Protein AF-A0A0F8Z2V1-F1 (afdb_monomer)

Sequence (142 aa):
MSGEGVHNVYDDIGLLSDIADLQSDIDDLTDAVTALQADVDAIEAIVVAEAILEETGGTLTTDGTLQTVYINNAPPGVWAPKWFNMDFANQTVTETIRLIVSHRIAPGGPWVIDDRETIVGVPVNAGISIKLKENRYGVRVT

Mean predicted aligned error: 13.44 Å

Radius of gyration: 32.3 Å; Cα contacts (8 Å, |Δi|>4): 143; chains: 1; bounding box: 82×30×90 Å

Organism: NCBI:txid412755

Secondary structure (DSSP, 8-state):
--------TT-THHHHHHHHHHHHHHHHHHHHHHHHHHHHHHHHHHHHHHTTS------PPP-SS----EE----TTS----EEEEE-TT--TT-EEEEEEEEESSTTPPEEEEEEEEEESS-SSSEEEEEPP--TT-EEE-

Structure (mmCIF, N/CA/C/O backbone):
data_AF-A0A0F8Z2V1-F1
#
_entry.id   AF-A0A0F8Z2V1-F1
#
loop_
_atom_site.group_PDB
_atom_site.id
_atom_site.type_symbol
_atom_site.label_atom_id
_a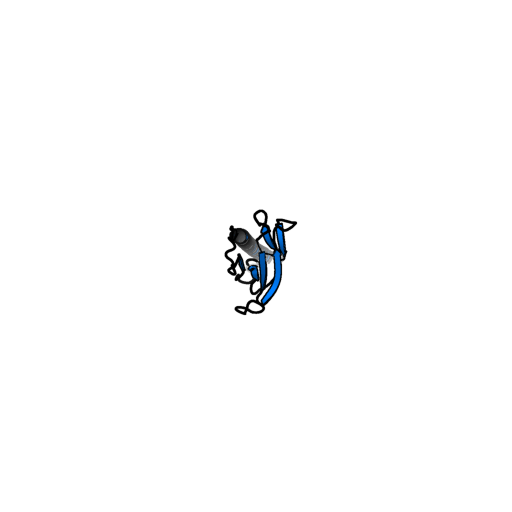tom_site.label_alt_id
_atom_site.label_comp_id
_atom_site.label_asym_id
_atom_site.label_entity_id
_atom_site.label_seq_id
_atom_site.pdbx_PDB_ins_code
_atom_site.Cartn_x
_atom_site.Cartn_y
_atom_site.Cartn_z
_atom_site.occupancy
_atom_site.B_iso_or_equiv
_atom_site.auth_seq_id
_atom_site.auth_comp_id
_atom_site.auth_asym_id
_atom_site.auth_atom_id
_atom_site.pdbx_PDB_model_num
ATOM 1 N N . MET A 1 1 ? 56.359 1.000 -65.327 1.00 47.50 1 MET A N 1
ATOM 2 C CA . MET A 1 1 ? 56.329 1.477 -63.932 1.00 47.50 1 MET A CA 1
ATOM 3 C C . MET A 1 1 ? 54.905 1.924 -63.665 1.00 47.50 1 MET A C 1
ATOM 5 O O . MET A 1 1 ? 54.527 2.992 -64.126 1.00 47.50 1 MET A O 1
ATOM 9 N N . SER A 1 2 ? 54.073 1.052 -63.091 1.00 54.56 2 SER A N 1
ATOM 10 C CA . SER A 1 2 ? 52.730 1.439 -62.654 1.00 54.56 2 SER A CA 1
ATOM 11 C C . SER A 1 2 ? 52.912 2.302 -61.417 1.00 54.56 2 SER A C 1
ATOM 13 O O . SER A 1 2 ? 53.409 1.807 -60.409 1.00 54.56 2 SER A O 1
ATOM 15 N N . GLY A 1 3 ? 52.628 3.597 -61.535 1.00 50.38 3 GLY A N 1
ATOM 16 C CA . GLY A 1 3 ? 52.706 4.502 -60.398 1.00 50.38 3 GLY A CA 1
ATOM 17 C C . GLY A 1 3 ? 51.759 4.010 -59.316 1.00 50.38 3 GLY A C 1
ATOM 18 O O . GLY A 1 3 ? 50.554 3.942 -59.551 1.00 50.38 3 GLY A O 1
ATOM 19 N N . GLU A 1 4 ? 52.306 3.637 -58.161 1.00 63.91 4 GLU A N 1
ATOM 20 C CA . GLU A 1 4 ? 51.532 3.62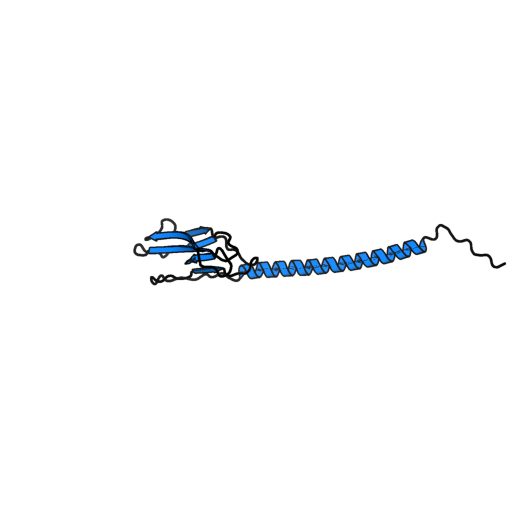0 -56.927 1.00 63.91 4 GLU A CA 1
ATOM 21 C C . GLU A 1 4 ? 50.957 5.026 -56.778 1.00 63.91 4 GLU A C 1
ATOM 23 O O . GLU A 1 4 ? 51.692 6.018 -56.731 1.00 63.91 4 GLU A O 1
ATOM 28 N N . GLY A 1 5 ? 49.630 5.113 -56.865 1.00 64.88 5 GLY A N 1
ATOM 29 C CA . GLY A 1 5 ? 48.914 6.367 -56.713 1.00 64.88 5 GLY A CA 1
ATOM 30 C C . GLY A 1 5 ? 49.309 7.015 -55.392 1.00 64.88 5 GLY A C 1
ATOM 31 O O . GLY A 1 5 ? 49.515 6.333 -54.390 1.00 64.88 5 GLY A O 1
ATOM 32 N N . VAL A 1 6 ? 49.443 8.338 -55.408 1.00 67.75 6 VAL A N 1
ATOM 33 C CA . VAL A 1 6 ? 49.718 9.138 -54.215 1.00 67.75 6 VAL A CA 1
ATOM 34 C C . VAL A 1 6 ? 48.645 8.820 -53.169 1.00 67.75 6 VAL A C 1
ATOM 36 O O . VAL A 1 6 ? 47.492 9.208 -53.342 1.00 67.75 6 VAL A O 1
ATOM 39 N N . HIS A 1 7 ? 49.008 8.098 -52.104 1.00 63.62 7 HIS A N 1
ATOM 40 C CA . HIS A 1 7 ? 48.142 7.921 -50.940 1.00 63.62 7 HIS A CA 1
ATOM 41 C C . HIS A 1 7 ? 47.933 9.297 -50.307 1.00 63.62 7 HIS A C 1
ATOM 43 O O . HIS A 1 7 ? 48.883 9.924 -49.830 1.00 63.62 7 HIS A O 1
ATOM 49 N N . ASN A 1 8 ? 46.695 9.788 -50.336 1.00 67.00 8 ASN A N 1
ATOM 50 C CA . ASN A 1 8 ? 46.341 10.993 -49.611 1.00 67.00 8 ASN A CA 1
ATOM 51 C C . ASN A 1 8 ? 46.382 10.668 -48.113 1.00 67.00 8 ASN A C 1
ATOM 53 O O . ASN A 1 8 ? 45.593 9.871 -47.624 1.00 67.00 8 ASN A O 1
ATOM 57 N N . VAL A 1 9 ? 47.312 11.275 -47.381 1.00 65.31 9 VAL A N 1
ATOM 58 C CA . VAL A 1 9 ? 47.435 11.135 -45.917 1.00 65.31 9 VAL A CA 1
ATOM 59 C C . VAL A 1 9 ? 46.266 11.774 -45.150 1.00 65.31 9 VAL A C 1
ATOM 61 O O . VAL A 1 9 ? 46.199 11.633 -43.935 1.00 65.31 9 VAL A O 1
ATOM 64 N N . TYR A 1 10 ? 45.353 12.442 -45.863 1.00 67.19 10 TYR A N 1
ATOM 65 C CA . TYR A 1 10 ? 44.073 12.971 -45.377 1.00 67.19 10 TYR A CA 1
ATOM 66 C C . TYR A 1 10 ? 42.869 12.139 -45.859 1.00 67.19 10 TYR A C 1
ATOM 68 O O . TYR A 1 10 ? 41.778 12.676 -46.049 1.00 67.19 10 TYR A O 1
ATOM 76 N N . ASP A 1 11 ? 43.071 10.858 -46.180 1.00 74.25 11 ASP A N 1
ATOM 77 C CA . ASP A 1 11 ? 41.980 9.959 -46.562 1.00 74.25 11 ASP A CA 1
ATOM 78 C C . ASP A 1 11 ? 41.185 9.505 -45.326 1.00 74.25 11 ASP A C 1
ATOM 80 O O . ASP A 1 11 ? 41.383 8.419 -44.782 1.00 74.25 11 ASP A O 1
ATOM 84 N N . ASP A 1 12 ? 40.288 10.379 -44.869 1.00 82.62 12 ASP A N 1
ATOM 85 C CA . ASP A 1 12 ? 39.457 10.176 -43.677 1.00 82.62 12 ASP A CA 1
ATOM 86 C C . ASP A 1 12 ? 38.276 9.212 -43.925 1.00 82.62 12 ASP A C 1
ATOM 88 O O . ASP A 1 12 ? 37.402 9.071 -43.070 1.00 82.62 12 ASP A O 1
ATOM 92 N N . ILE A 1 13 ? 38.222 8.530 -45.078 1.00 84.69 13 ILE A N 1
ATOM 93 C CA . ILE A 1 13 ? 37.118 7.632 -45.461 1.00 84.69 13 ILE A CA 1
ATOM 94 C C . ILE A 1 13 ? 36.874 6.541 -44.409 1.00 84.69 13 ILE A C 1
ATOM 96 O O . ILE A 1 13 ? 35.722 6.247 -44.099 1.00 84.69 13 ILE A O 1
ATOM 100 N N . GLY A 1 14 ? 37.936 5.973 -43.826 1.00 84.31 14 GLY A N 1
ATOM 101 C CA . GLY A 1 14 ? 37.807 4.979 -42.753 1.00 84.31 14 GLY A CA 1
ATOM 102 C C . GLY A 1 14 ? 37.164 5.560 -41.490 1.00 84.31 14 GLY A C 1
ATOM 103 O O . GLY A 1 14 ? 36.216 4.989 -40.965 1.00 84.31 14 GLY A O 1
ATOM 104 N N . LEU A 1 15 ? 37.604 6.750 -41.070 1.00 87.81 15 LEU A N 1
ATOM 105 C CA . LEU A 1 15 ? 37.047 7.444 -39.904 1.00 87.81 15 LEU A CA 1
ATOM 106 C C . LEU A 1 15 ? 35.583 7.843 -40.120 1.00 87.81 15 LEU A C 1
ATOM 108 O O . LEU A 1 15 ? 34.781 7.763 -39.196 1.00 87.81 15 LEU A O 1
ATOM 112 N N . LEU A 1 16 ? 35.222 8.264 -41.334 1.00 91.12 16 LEU A N 1
ATOM 113 C CA . LEU A 1 16 ? 33.839 8.588 -41.685 1.00 91.12 16 LEU A CA 1
ATOM 114 C C . LEU A 1 16 ? 32.935 7.349 -41.669 1.00 91.12 16 LEU A C 1
ATOM 116 O O . LEU A 1 16 ? 31.778 7.466 -41.275 1.00 91.12 16 LEU A O 1
ATOM 120 N N . SER A 1 17 ? 33.458 6.182 -42.061 1.00 92.31 17 SER A N 1
ATOM 121 C CA . SER A 1 17 ? 32.742 4.907 -41.942 1.00 92.31 17 SER A CA 1
ATOM 122 C C . SER A 1 17 ? 32.505 4.545 -40.478 1.00 92.31 17 SER A C 1
ATOM 124 O O . SER A 1 17 ? 31.367 4.306 -40.096 1.00 92.31 17 SER A O 1
ATOM 126 N N . ASP A 1 18 ? 33.548 4.599 -39.646 1.00 94.81 18 ASP A N 1
ATOM 127 C CA . ASP A 1 18 ? 33.439 4.282 -38.217 1.00 94.81 18 ASP A CA 1
ATOM 128 C C . ASP A 1 18 ? 32.451 5.221 -37.499 1.00 94.81 18 ASP A C 1
ATOM 130 O O . ASP A 1 18 ? 31.690 4.799 -36.631 1.00 94.81 18 ASP A O 1
ATOM 134 N N . ILE A 1 19 ? 32.430 6.509 -37.868 1.00 95.88 19 ILE A N 1
ATOM 135 C CA . ILE A 1 19 ? 31.461 7.479 -37.335 1.00 95.88 19 ILE A CA 1
ATOM 136 C C . ILE A 1 19 ? 30.031 7.109 -37.738 1.00 95.88 19 ILE A C 1
ATOM 138 O O . ILE A 1 19 ? 29.133 7.229 -36.908 1.00 95.88 19 ILE A O 1
ATOM 142 N N . ALA A 1 20 ? 29.812 6.679 -38.982 1.00 96.44 20 ALA A N 1
ATOM 143 C CA . ALA A 1 20 ? 28.489 6.274 -39.449 1.00 96.44 20 ALA A CA 1
ATOM 144 C C . ALA A 1 20 ? 27.991 5.019 -38.714 1.00 96.44 20 ALA A C 1
ATOM 146 O O . ALA A 1 20 ? 26.833 4.976 -38.302 1.00 96.44 20 ALA A O 1
ATOM 147 N N . ASP A 1 21 ? 28.876 4.049 -38.482 1.00 97.00 21 ASP A N 1
ATOM 148 C CA . ASP A 1 21 ? 28.555 2.839 -37.722 1.00 97.00 21 ASP A CA 1
ATOM 149 C C . ASP A 1 21 ? 28.210 3.184 -36.262 1.00 97.00 21 ASP A C 1
ATOM 151 O O . ASP A 1 21 ? 27.171 2.773 -35.751 1.00 97.00 21 ASP A O 1
ATOM 155 N N . LEU A 1 22 ? 29.009 4.042 -35.612 1.00 97.81 22 LEU A N 1
ATOM 156 C CA . LEU A 1 22 ? 28.725 4.517 -34.251 1.00 97.81 22 LEU A CA 1
ATOM 157 C C . LEU A 1 22 ? 27.416 5.309 -34.153 1.00 97.81 22 LEU A C 1
ATOM 159 O O . LEU A 1 22 ? 26.735 5.242 -33.132 1.00 97.81 22 LEU A O 1
ATOM 163 N N . GLN A 1 23 ? 27.069 6.085 -35.180 1.00 98.12 23 GLN A N 1
ATOM 164 C CA . GLN A 1 23 ? 25.790 6.793 -35.234 1.00 98.12 23 GLN A CA 1
ATOM 165 C C . GLN A 1 23 ? 24.622 5.810 -35.316 1.00 98.12 23 GLN A C 1
ATOM 167 O O . GLN A 1 23 ? 23.658 5.972 -34.573 1.00 98.12 23 GLN A O 1
ATOM 172 N N . SER A 1 24 ? 24.747 4.761 -36.133 1.00 98.00 24 SER A N 1
ATOM 173 C CA . SER A 1 24 ? 23.746 3.695 -36.211 1.00 98.00 24 SER A CA 1
ATOM 174 C C . SER A 1 24 ? 23.556 2.994 -34.862 1.00 98.00 24 SER A C 1
ATOM 176 O O . SER A 1 24 ? 22.426 2.813 -34.420 1.00 98.00 24 SER A O 1
ATOM 178 N N . ASP A 1 25 ? 24.648 2.656 -34.172 1.00 98.31 25 ASP A N 1
ATOM 179 C CA . ASP A 1 25 ? 24.584 2.014 -32.853 1.00 98.31 25 ASP A CA 1
ATOM 180 C C . ASP A 1 25 ? 23.917 2.917 -31.796 1.00 98.31 25 ASP A C 1
ATOM 182 O O . ASP A 1 25 ? 23.191 2.443 -30.916 1.00 98.31 25 ASP A O 1
ATOM 186 N N . ILE A 1 26 ? 24.165 4.231 -31.854 1.00 98.44 26 ILE A N 1
ATOM 187 C CA . ILE A 1 26 ? 23.545 5.212 -30.950 1.00 98.44 26 ILE A CA 1
ATOM 188 C C . ILE A 1 26 ? 22.040 5.317 -31.206 1.00 98.44 26 ILE A C 1
ATOM 190 O O . ILE A 1 26 ? 21.272 5.408 -30.242 1.00 98.44 26 ILE A O 1
ATOM 194 N N . ASP A 1 27 ? 21.621 5.304 -32.469 1.00 98.38 27 ASP A N 1
ATOM 195 C CA . ASP A 1 27 ? 20.207 5.341 -32.841 1.00 98.38 27 ASP A CA 1
ATOM 196 C C . ASP A 1 27 ? 19.484 4.086 -32.316 1.00 98.38 27 ASP A C 1
ATOM 198 O O . ASP A 1 27 ? 18.484 4.206 -31.605 1.00 98.38 27 ASP A O 1
ATOM 202 N N . ASP A 1 28 ? 20.063 2.896 -32.518 1.00 98.38 28 ASP A N 1
ATOM 203 C CA . ASP A 1 28 ? 19.521 1.629 -32.006 1.00 98.38 28 ASP A CA 1
ATOM 204 C C . ASP A 1 28 ? 19.404 1.620 -30.470 1.00 98.38 28 ASP A C 1
ATOM 206 O O . ASP A 1 28 ? 18.401 1.177 -29.896 1.00 98.38 28 ASP A O 1
ATOM 210 N N . LEU A 1 29 ? 20.421 2.134 -29.767 1.00 98.38 29 LEU A N 1
ATOM 211 C CA . LEU A 1 29 ? 20.394 2.228 -28.308 1.00 98.38 29 LEU A CA 1
ATOM 212 C C . LEU A 1 29 ? 19.337 3.228 -27.819 1.00 98.38 29 LEU A C 1
ATOM 214 O O . LEU A 1 29 ? 18.695 2.996 -26.791 1.00 98.38 29 LEU A O 1
ATOM 218 N N . THR A 1 30 ? 19.142 4.327 -28.546 1.00 98.50 30 THR A N 1
ATOM 219 C CA . THR A 1 30 ? 18.126 5.340 -28.232 1.00 98.50 30 THR A CA 1
ATOM 220 C C . THR A 1 30 ? 16.720 4.754 -28.343 1.00 98.50 30 THR A C 1
ATOM 222 O O . THR A 1 30 ? 15.893 4.958 -27.445 1.00 98.50 30 THR A O 1
ATOM 225 N N . ASP A 1 31 ? 16.465 3.962 -29.382 1.00 98.19 31 ASP A N 1
ATOM 226 C CA . ASP A 1 31 ? 15.196 3.259 -29.568 1.00 98.19 31 ASP A CA 1
ATOM 227 C C . ASP A 1 31 ? 14.952 2.232 -28.453 1.00 98.19 31 ASP A C 1
ATOM 229 O O . ASP A 1 31 ? 13.872 2.202 -27.851 1.00 98.19 31 ASP A O 1
ATOM 233 N N . ALA A 1 32 ? 15.971 1.444 -28.099 1.00 98.19 32 ALA A N 1
ATOM 234 C CA . ALA A 1 32 ? 15.880 0.463 -27.019 1.00 98.19 32 ALA A CA 1
ATOM 235 C C . ALA A 1 32 ? 15.578 1.108 -25.653 1.00 98.19 32 ALA A C 1
ATOM 237 O O . ALA A 1 32 ? 14.733 0.614 -24.902 1.00 98.19 32 ALA A O 1
ATOM 238 N N . VAL A 1 33 ? 16.235 2.226 -25.327 1.00 98.38 33 VAL A N 1
ATOM 239 C CA . VAL A 1 33 ? 15.983 2.967 -24.079 1.00 98.38 33 VAL A CA 1
ATOM 240 C C . VAL A 1 33 ? 14.572 3.556 -24.063 1.00 98.38 33 VAL A C 1
ATOM 242 O O . VAL A 1 33 ? 13.901 3.508 -23.033 1.00 98.38 33 VAL A O 1
ATOM 245 N N . THR A 1 34 ? 14.094 4.059 -25.201 1.00 98.19 34 THR A N 1
ATOM 246 C CA . THR A 1 34 ? 12.737 4.606 -25.326 1.00 98.19 34 THR A CA 1
ATOM 247 C C . THR A 1 34 ? 11.676 3.529 -2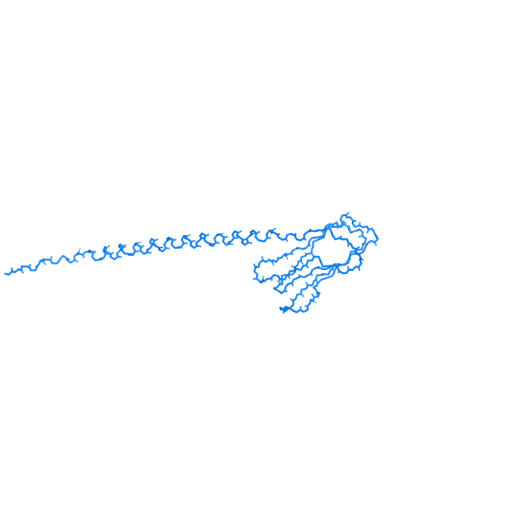5.095 1.00 98.19 34 THR A C 1
ATOM 249 O O . THR A 1 34 ? 10.718 3.758 -24.356 1.00 98.19 34 THR A O 1
ATOM 252 N N . ALA A 1 35 ? 11.863 2.335 -25.664 1.00 97.75 35 ALA A N 1
ATOM 253 C CA . ALA A 1 35 ? 10.971 1.201 -25.434 1.00 97.75 35 ALA A CA 1
ATOM 254 C C . ALA A 1 35 ? 10.960 0.769 -23.959 1.00 97.75 35 ALA A C 1
ATOM 256 O O . ALA A 1 35 ? 9.894 0.570 -23.378 1.00 97.75 35 ALA A O 1
ATOM 257 N N . LEU A 1 36 ? 12.136 0.701 -23.327 1.00 97.81 36 LEU A N 1
ATOM 258 C CA . LEU A 1 36 ? 12.242 0.337 -21.916 1.00 97.81 36 LEU A CA 1
ATOM 259 C C . LEU A 1 36 ? 11.532 1.344 -21.003 1.00 97.81 36 LEU A C 1
ATOM 261 O O . LEU A 1 36 ? 10.896 0.944 -20.030 1.00 97.81 36 LEU A O 1
ATOM 265 N N . GLN A 1 37 ? 11.614 2.640 -21.311 1.00 98.06 37 GLN A N 1
ATOM 266 C CA . GLN A 1 37 ? 10.904 3.660 -20.542 1.00 98.06 37 GLN A CA 1
ATOM 267 C C . GLN A 1 37 ? 9.384 3.480 -20.641 1.00 98.06 37 GLN A C 1
ATOM 269 O O . GLN A 1 37 ? 8.698 3.573 -19.627 1.00 98.06 37 GLN A O 1
ATOM 274 N N . ALA A 1 38 ? 8.862 3.148 -21.826 1.00 96.31 38 ALA A N 1
ATOM 275 C CA . ALA A 1 38 ? 7.436 2.882 -22.003 1.00 96.31 38 ALA A CA 1
ATOM 276 C C . ALA A 1 38 ? 6.960 1.670 -21.180 1.00 96.31 38 ALA A C 1
ATOM 278 O O . ALA A 1 38 ? 5.887 1.719 -20.574 1.00 96.31 38 ALA A O 1
ATOM 279 N N . ASP A 1 39 ? 7.767 0.608 -21.111 1.00 97.00 39 ASP A N 1
ATOM 280 C CA . ASP A 1 39 ? 7.470 -0.560 -20.277 1.00 97.00 39 ASP A CA 1
ATOM 281 C C . ASP A 1 39 ? 7.479 -0.210 -18.779 1.00 97.00 39 ASP A C 1
ATOM 283 O O . ASP A 1 39 ? 6.595 -0.639 -18.035 1.00 97.00 39 ASP A O 1
ATOM 287 N N . VAL A 1 40 ? 8.448 0.596 -18.328 1.00 95.69 40 VAL A N 1
ATOM 288 C CA . VAL A 1 40 ? 8.527 1.069 -16.935 1.00 95.69 40 VAL A CA 1
ATOM 289 C C . VAL A 1 40 ? 7.298 1.901 -16.566 1.00 95.69 40 VAL A C 1
ATOM 291 O O . VAL A 1 40 ? 6.682 1.638 -15.532 1.00 95.69 40 VAL A O 1
ATOM 294 N N . ASP A 1 41 ? 6.898 2.837 -17.426 1.00 92.94 41 ASP A N 1
ATOM 295 C CA . ASP A 1 41 ? 5.724 3.685 -17.205 1.00 92.94 41 ASP A CA 1
ATOM 296 C C . ASP A 1 41 ? 4.432 2.844 -17.146 1.00 92.94 41 ASP A C 1
ATOM 298 O O . ASP A 1 41 ? 3.550 3.083 -16.315 1.00 92.94 41 ASP A O 1
ATOM 302 N N . ALA A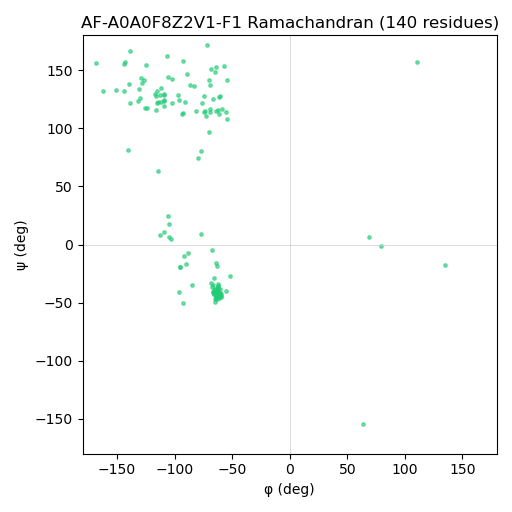 1 42 ? 4.321 1.811 -17.990 1.00 89.88 42 ALA A N 1
ATOM 303 C CA . ALA A 1 42 ? 3.187 0.890 -17.979 1.00 89.88 42 ALA A CA 1
ATOM 304 C C . ALA A 1 42 ? 3.123 0.060 -16.68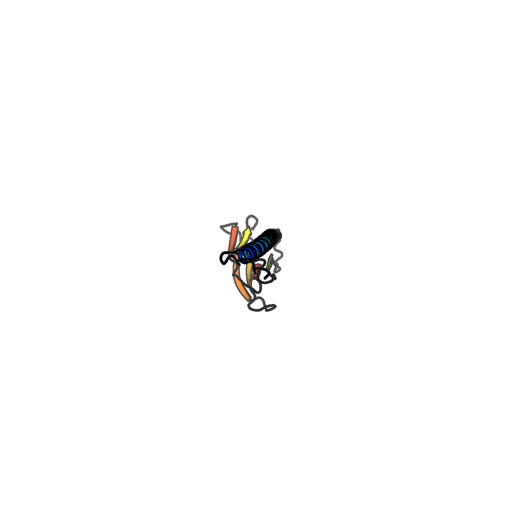6 1.00 89.88 42 ALA A C 1
ATOM 306 O O . ALA A 1 42 ? 2.044 -0.111 -16.111 1.00 89.88 42 ALA A O 1
ATOM 307 N N . ILE A 1 43 ? 4.269 -0.433 -16.204 1.00 88.94 43 ILE A N 1
ATOM 308 C CA . ILE A 1 43 ? 4.359 -1.153 -14.928 1.00 88.94 43 ILE A CA 1
ATOM 309 C C . ILE A 1 43 ? 3.954 -0.235 -13.771 1.00 88.94 43 ILE A C 1
ATOM 311 O O . ILE A 1 43 ? 3.163 -0.647 -12.923 1.00 88.94 43 ILE A O 1
ATOM 315 N N . GLU A 1 44 ? 4.441 1.008 -13.743 1.00 84.88 44 GLU A N 1
ATOM 316 C CA . GLU A 1 44 ? 4.069 1.981 -12.712 1.00 84.88 44 GLU A CA 1
ATOM 317 C C . GLU A 1 44 ? 2.556 2.240 -12.708 1.00 84.88 44 GLU A C 1
ATOM 319 O O . GLU A 1 44 ? 1.922 2.192 -11.651 1.00 84.88 44 GLU A O 1
ATOM 324 N N . ALA A 1 45 ? 1.950 2.420 -13.885 1.00 75.56 45 ALA A N 1
ATOM 325 C CA . ALA A 1 45 ? 0.510 2.621 -14.010 1.00 75.56 45 ALA A CA 1
ATOM 326 C C . ALA A 1 45 ? -0.308 1.426 -13.482 1.00 75.56 45 ALA A C 1
ATOM 328 O O . ALA A 1 45 ? -1.308 1.630 -12.789 1.00 75.56 45 ALA A O 1
ATOM 329 N N . ILE A 1 46 ? 0.118 0.188 -13.763 1.00 76.88 46 ILE A N 1
ATOM 330 C CA . ILE A 1 46 ? -0.533 -1.030 -13.250 1.00 76.88 46 ILE A CA 1
ATOM 331 C C . ILE A 1 46 ? -0.404 -1.111 -11.725 1.00 76.88 46 ILE A C 1
ATOM 333 O O . ILE A 1 46 ? -1.404 -1.323 -11.043 1.00 76.88 46 ILE A O 1
ATOM 337 N N . VAL A 1 47 ? 0.794 -0.879 -11.181 1.00 71.00 47 VAL A N 1
ATOM 338 C CA . VAL A 1 47 ? 1.046 -0.913 -9.730 1.00 71.00 47 VAL A CA 1
ATOM 339 C C . VAL A 1 47 ? 0.193 0.124 -8.993 1.00 71.00 47 VAL A C 1
ATOM 341 O O . VAL A 1 47 ? -0.384 -0.170 -7.945 1.00 71.00 47 VAL A O 1
ATOM 344 N N . VAL A 1 48 ? 0.064 1.332 -9.546 1.00 64.44 48 VAL A N 1
ATOM 345 C CA . VAL A 1 48 ? -0.799 2.378 -8.979 1.00 64.44 48 VAL A CA 1
ATOM 346 C C . VAL A 1 48 ? -2.278 1.989 -9.061 1.00 64.44 48 VAL A C 1
ATOM 348 O O . VAL A 1 48 ? -3.018 2.222 -8.106 1.00 64.44 48 VAL A O 1
ATOM 351 N N . ALA A 1 49 ? -2.721 1.385 -10.167 1.00 57.72 49 ALA A N 1
ATOM 352 C CA . ALA A 1 49 ? -4.106 0.948 -10.330 1.00 57.72 49 ALA A CA 1
ATOM 353 C C . ALA A 1 49 ? -4.484 -0.189 -9.362 1.00 57.72 49 ALA A C 1
ATOM 355 O O . ALA A 1 49 ? -5.566 -0.155 -8.775 1.00 57.72 49 ALA A O 1
ATOM 356 N N . GLU A 1 50 ? -3.595 -1.161 -9.138 1.00 57.16 50 GLU A N 1
ATOM 357 C CA . GLU A 1 50 ? -3.804 -2.239 -8.161 1.00 57.16 50 GLU A CA 1
ATOM 358 C C . GLU A 1 50 ? -3.921 -1.707 -6.725 1.00 57.16 50 GLU A C 1
ATOM 360 O O . GLU A 1 50 ? -4.752 -2.188 -5.956 1.00 57.16 50 GLU A O 1
ATOM 365 N N . ALA A 1 51 ? -3.177 -0.652 -6.374 1.00 49.06 51 ALA A N 1
ATOM 366 C CA . ALA A 1 51 ? -3.245 -0.031 -5.050 1.00 49.06 51 ALA A CA 1
ATOM 367 C C . ALA A 1 51 ? -4.613 0.609 -4.719 1.00 49.06 51 ALA A C 1
ATOM 369 O O . ALA A 1 51 ? -4.881 0.901 -3.550 1.00 49.06 51 ALA A O 1
ATOM 370 N N . ILE A 1 52 ? -5.470 0.841 -5.722 1.00 47.69 52 ILE A N 1
ATOM 371 C CA . ILE A 1 52 ? -6.781 1.496 -5.577 1.00 47.69 52 ILE A CA 1
ATOM 372 C C . ILE A 1 52 ? -7.926 0.470 -5.434 1.00 47.69 52 ILE A C 1
ATOM 374 O O . ILE A 1 52 ? -8.994 0.822 -4.936 1.00 47.69 52 ILE A O 1
ATOM 378 N N . LEU A 1 53 ? -7.734 -0.796 -5.827 1.00 41.97 53 LEU A N 1
ATOM 379 C CA . LEU A 1 53 ? -8.841 -1.747 -6.029 1.00 41.97 53 LEU A CA 1
ATOM 380 C C . LEU A 1 53 ? -9.286 -2.562 -4.800 1.00 41.97 53 LEU A C 1
ATOM 382 O O . LEU A 1 53 ? -10.320 -3.222 -4.880 1.00 41.97 53 LEU A O 1
ATOM 386 N N . GLU A 1 54 ? -8.594 -2.503 -3.660 1.00 50.22 54 GLU A N 1
ATOM 387 C CA . GLU A 1 54 ? -8.987 -3.256 -2.454 1.00 50.22 54 GLU A CA 1
ATOM 388 C C . GLU A 1 54 ? -9.405 -2.344 -1.288 1.00 50.22 54 GLU A C 1
ATOM 390 O O . GLU A 1 54 ? -8.828 -2.344 -0.199 1.00 50.22 54 GLU A O 1
ATOM 395 N N . GLU A 1 55 ? -10.480 -1.578 -1.494 1.00 46.56 55 GLU A N 1
ATOM 396 C CA . GLU A 1 55 ? -11.279 -1.046 -0.388 1.00 46.56 55 GLU A CA 1
ATOM 397 C C . GLU A 1 55 ? -12.044 -2.209 0.268 1.00 46.56 55 GLU A C 1
ATOM 399 O O . GLU A 1 55 ? -13.113 -2.619 -0.183 1.00 46.56 55 GLU A O 1
ATOM 404 N N . THR A 1 56 ? -11.509 -2.766 1.359 1.00 51.00 56 THR A N 1
ATOM 405 C CA . THR A 1 56 ? -12.303 -3.638 2.241 1.00 51.00 56 THR A CA 1
ATOM 406 C C . THR A 1 56 ? -13.156 -2.749 3.148 1.00 51.00 56 THR A C 1
ATOM 408 O O . THR A 1 56 ? -12.829 -2.518 4.308 1.00 51.00 56 THR A O 1
ATOM 411 N N . GLY A 1 57 ? -14.213 -2.167 2.583 1.00 55.56 57 GLY A N 1
ATOM 412 C CA . GLY A 1 57 ? -15.187 -1.339 3.289 1.00 55.56 57 GLY A CA 1
ATOM 413 C C . GLY A 1 57 ? -16.526 -2.059 3.403 1.00 55.56 57 GLY A C 1
ATOM 414 O O . GLY A 1 57 ? -17.058 -2.563 2.417 1.00 55.56 57 GLY A O 1
ATOM 415 N N . GLY A 1 58 ? -17.086 -2.120 4.609 1.00 63.19 58 GLY A N 1
ATOM 416 C CA . GLY A 1 58 ? -18.390 -2.726 4.854 1.00 63.19 58 GLY A CA 1
ATOM 417 C C . GLY A 1 58 ? -18.909 -2.406 6.249 1.00 63.19 58 GLY A C 1
ATOM 418 O O . GLY A 1 58 ? -18.144 -2.099 7.162 1.00 63.19 58 GLY A O 1
ATOM 419 N N . THR A 1 59 ? -20.225 -2.466 6.425 1.00 63.88 59 THR A N 1
ATOM 420 C CA . THR A 1 59 ? -20.839 -2.348 7.748 1.00 63.88 59 THR A CA 1
ATOM 421 C C . THR A 1 59 ? -20.600 -3.641 8.522 1.00 63.88 59 THR A C 1
ATOM 423 O O . THR A 1 59 ? -21.119 -4.690 8.143 1.00 63.88 59 THR A O 1
ATOM 426 N N . LEU A 1 60 ? -19.838 -3.578 9.614 1.00 69.25 60 LEU A N 1
ATOM 427 C CA . LEU A 1 60 ? -19.776 -4.675 10.578 1.00 69.25 60 LEU A CA 1
ATOM 428 C C . LEU A 1 60 ? -20.905 -4.530 11.599 1.00 69.25 60 LEU A C 1
ATOM 430 O O . LEU A 1 60 ? -21.177 -3.438 12.091 1.00 69.25 60 LEU A O 1
ATOM 434 N N . THR A 1 61 ? -21.561 -5.643 11.921 1.00 72.94 61 THR A N 1
ATOM 435 C CA . THR A 1 61 ? -22.523 -5.720 13.029 1.00 72.94 61 THR A CA 1
ATOM 436 C C . THR A 1 61 ? -21.839 -6.396 14.204 1.00 72.94 61 THR A C 1
ATOM 438 O O . THR A 1 61 ? -21.363 -7.521 14.074 1.00 72.94 61 THR A O 1
ATOM 441 N N . THR A 1 62 ? -21.772 -5.721 15.349 1.00 68.12 62 THR A N 1
ATOM 442 C CA . THR A 1 62 ? -21.179 -6.274 16.568 1.00 68.12 62 THR A CA 1
ATOM 443 C C . THR A 1 62 ? -22.065 -7.402 17.102 1.00 68.12 62 THR A C 1
ATOM 445 O O . THR A 1 62 ? -23.215 -7.199 17.476 1.00 68.12 62 THR A O 1
ATOM 448 N N . ASP A 1 63 ? -21.541 -8.624 17.134 1.00 76.50 63 ASP A N 1
ATOM 449 C CA . ASP A 1 63 ? -22.257 -9.815 17.625 1.00 76.50 63 ASP A CA 1
ATOM 450 C C . ASP A 1 63 ? -21.645 -10.380 18.920 1.00 76.50 63 ASP A C 1
ATOM 452 O O . ASP A 1 63 ? -22.016 -11.453 19.393 1.00 76.50 63 ASP A O 1
ATOM 456 N N . GLY A 1 64 ? -20.691 -9.651 19.506 1.00 73.56 64 GLY A N 1
ATOM 457 C CA . GLY A 1 64 ? -19.939 -10.071 20.687 1.00 73.56 64 GLY A CA 1
ATOM 458 C C . GLY A 1 64 ? -18.804 -11.057 20.393 1.00 73.56 64 GLY A C 1
ATOM 459 O O . GLY A 1 64 ? -18.074 -11.418 21.318 1.00 73.56 64 GLY A O 1
ATOM 460 N N . THR A 1 65 ? -18.610 -11.471 19.137 1.00 80.31 65 THR A N 1
ATOM 461 C CA . THR A 1 65 ? -17.440 -12.249 18.717 1.00 80.31 65 THR A CA 1
ATOM 462 C C . THR A 1 65 ? -16.318 -11.341 18.214 1.00 80.31 65 THR A C 1
ATOM 464 O O . THR A 1 65 ? -16.534 -10.187 17.845 1.00 80.31 65 THR A O 1
ATOM 467 N N . LEU A 1 66 ? -15.083 -11.851 18.235 1.00 77.69 66 LEU A N 1
ATOM 468 C CA . LEU A 1 66 ? -13.944 -11.147 17.653 1.00 77.69 66 LEU A CA 1
ATOM 469 C C . LEU A 1 66 ? -14.034 -11.243 16.128 1.00 77.69 66 LEU A C 1
ATOM 471 O O . LEU A 1 66 ? -13.881 -12.330 15.567 1.00 77.69 66 LEU A O 1
ATOM 475 N N . GLN A 1 67 ? -14.244 -10.113 15.468 1.00 77.31 67 GLN A N 1
ATOM 476 C CA . GLN A 1 67 ? -14.357 -10.041 14.017 1.00 77.31 67 GLN A CA 1
ATOM 477 C C . GLN A 1 67 ? -13.050 -9.511 13.443 1.00 77.31 67 GLN A C 1
ATOM 479 O O . GLN A 1 67 ? -12.38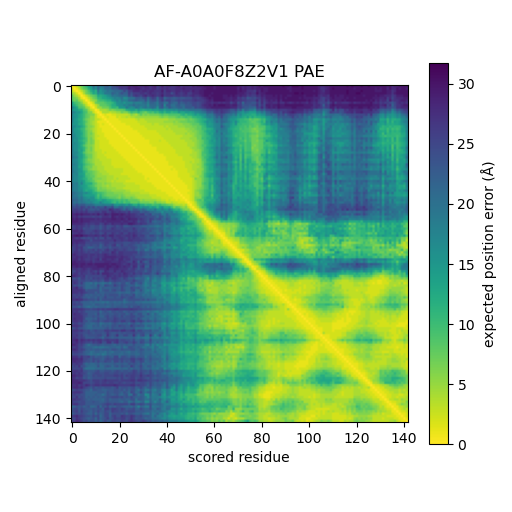7 -8.680 14.047 1.00 77.31 67 GLN A O 1
ATOM 484 N N . THR A 1 68 ? -12.626 -10.026 12.292 1.00 76.94 68 THR A N 1
ATOM 485 C CA . THR A 1 68 ? -11.438 -9.483 11.632 1.00 76.94 68 THR A CA 1
ATOM 486 C C . THR A 1 68 ? -11.862 -8.433 10.628 1.00 76.94 68 THR A C 1
ATOM 488 O O . THR A 1 68 ? -12.486 -8.764 9.626 1.00 76.94 68 THR A O 1
ATOM 491 N N . VAL A 1 69 ? -11.514 -7.181 10.915 1.00 74.56 69 VAL A N 1
ATOM 492 C CA . VAL A 1 69 ? -11.868 -6.028 10.082 1.00 74.56 69 VAL A CA 1
ATOM 493 C C . VAL A 1 69 ? -10.858 -5.849 8.955 1.00 74.56 69 VAL A C 1
ATOM 495 O O . VAL A 1 69 ? -11.211 -5.466 7.846 1.00 74.56 69 VAL A O 1
ATOM 498 N N . TYR A 1 70 ? -9.590 -6.153 9.230 1.00 71.00 70 TYR A N 1
ATOM 499 C CA . TYR A 1 70 ? -8.510 -5.957 8.277 1.00 71.00 70 TYR A CA 1
ATOM 500 C C . TYR A 1 70 ? -7.377 -6.964 8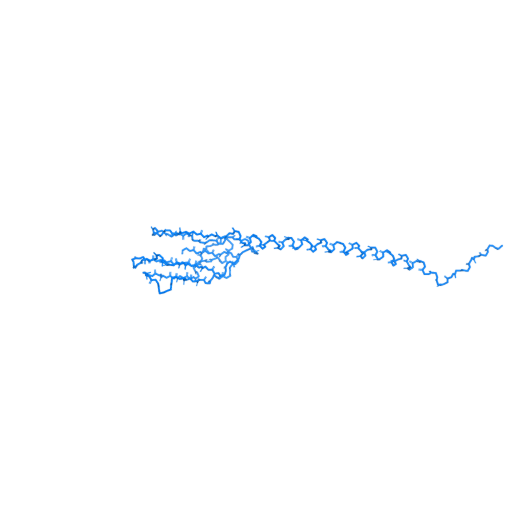.491 1.00 71.00 70 TYR A C 1
ATOM 502 O O . TYR A 1 70 ? -6.918 -7.135 9.622 1.00 71.00 70 TYR A O 1
ATOM 510 N N . ILE A 1 71 ? -6.884 -7.592 7.416 1.00 67.56 71 ILE A N 1
ATOM 511 C CA . ILE A 1 71 ? -5.616 -8.338 7.398 1.00 67.56 71 ILE A CA 1
ATOM 512 C C . ILE A 1 71 ? -4.810 -7.907 6.178 1.00 67.56 71 ILE A C 1
ATOM 514 O O . ILE A 1 71 ? -5.240 -8.123 5.051 1.00 67.56 71 ILE A O 1
ATOM 518 N N . ASN A 1 72 ? -3.586 -7.431 6.411 1.00 67.94 72 ASN A N 1
ATOM 519 C CA . ASN A 1 72 ? -2.561 -7.407 5.377 1.00 67.94 72 ASN A CA 1
ATOM 520 C C . ASN A 1 72 ? -1.713 -8.679 5.448 1.00 67.94 72 ASN A C 1
ATOM 522 O O . ASN A 1 72 ? -0.958 -8.852 6.409 1.00 67.94 72 ASN A O 1
ATOM 526 N N . ASN A 1 73 ? -1.793 -9.539 4.435 1.00 63.75 73 ASN A N 1
ATOM 527 C CA . ASN A 1 73 ? -0.844 -10.642 4.235 1.00 63.75 73 ASN A CA 1
ATOM 528 C C . ASN A 1 73 ? 0.081 -10.397 3.024 1.00 63.75 73 ASN A C 1
ATOM 530 O O . ASN A 1 73 ? 0.753 -11.331 2.586 1.00 63.75 73 ASN A O 1
ATOM 534 N N . ALA A 1 74 ? 0.094 -9.185 2.455 1.00 50.66 74 ALA A N 1
ATOM 535 C CA . ALA A 1 74 ? 0.732 -8.923 1.172 1.00 50.66 74 ALA A CA 1
ATOM 536 C C . ALA A 1 74 ? 2.266 -9.117 1.200 1.00 50.66 74 ALA A C 1
ATOM 538 O O . ALA A 1 74 ? 2.916 -8.849 2.219 1.00 50.66 74 ALA A O 1
ATOM 539 N N . PRO A 1 75 ? 2.867 -9.547 0.072 1.00 51.91 75 PRO A N 1
ATOM 540 C CA . PRO A 1 75 ? 4.313 -9.540 -0.125 1.00 51.91 75 PRO A CA 1
ATOM 541 C C . PRO A 1 75 ? 4.909 -8.129 0.048 1.00 51.91 75 PRO A C 1
ATOM 543 O O . PRO A 1 75 ? 4.226 -7.130 -0.195 1.00 51.91 75 PRO A O 1
ATOM 546 N N . PRO A 1 76 ? 6.195 -8.012 0.433 1.00 45.88 76 PRO A N 1
ATOM 547 C CA . PRO A 1 76 ? 6.847 -6.717 0.598 1.00 45.88 76 PRO A CA 1
ATOM 548 C C . PRO A 1 76 ? 6.878 -5.953 -0.734 1.00 45.88 76 PRO A C 1
ATOM 550 O O . PRO A 1 76 ? 7.589 -6.356 -1.648 1.00 45.88 76 PRO A O 1
ATOM 553 N N . GLY A 1 77 ? 6.125 -4.852 -0.820 1.00 48.62 77 GLY A N 1
ATOM 554 C CA . GLY A 1 77 ? 6.171 -3.909 -1.946 1.00 48.62 77 GLY A CA 1
ATOM 555 C C . GLY A 1 77 ? 4.816 -3.447 -2.485 1.00 48.62 77 GLY A C 1
ATOM 556 O O . GLY A 1 77 ? 4.777 -2.424 -3.151 1.00 48.62 77 GLY A O 1
ATOM 557 N N . VAL A 1 78 ? 3.721 -4.151 -2.178 1.00 53.62 78 VAL A N 1
ATOM 558 C CA . VAL A 1 78 ? 2.443 -3.946 -2.890 1.00 53.62 78 VAL A CA 1
ATOM 559 C C . VAL A 1 78 ? 1.494 -2.991 -2.160 1.00 53.62 78 VAL A C 1
ATOM 561 O O . VAL A 1 78 ? 0.878 -2.140 -2.790 1.00 53.62 78 VAL A O 1
ATOM 564 N N . TRP A 1 79 ? 1.387 -3.067 -0.827 1.00 53.59 79 TRP A N 1
ATOM 565 C CA . TRP A 1 79 ? 0.439 -2.226 -0.088 1.00 53.59 79 TRP A CA 1
ATOM 566 C C . TRP A 1 79 ? 0.760 -2.126 1.409 1.00 53.59 79 TRP A C 1
ATOM 568 O O . TRP A 1 79 ? 1.001 -3.132 2.081 1.00 53.59 79 TRP A O 1
ATOM 578 N N . ALA A 1 80 ? 0.757 -0.904 1.949 1.00 64.12 80 ALA A N 1
ATOM 579 C CA . ALA A 1 80 ? 0.997 -0.622 3.365 1.00 64.12 80 ALA A CA 1
ATOM 580 C C . ALA A 1 80 ? 0.046 0.488 3.847 1.00 64.12 80 ALA A C 1
ATOM 582 O O . ALA A 1 80 ? 0.443 1.660 3.885 1.00 64.12 80 ALA A O 1
ATOM 583 N N . PRO A 1 81 ? -1.216 0.166 4.190 1.00 65.75 81 PRO A N 1
ATOM 584 C CA . PRO A 1 81 ? -2.131 1.173 4.699 1.00 65.75 81 PRO A CA 1
ATOM 585 C C . PRO A 1 81 ? -1.559 1.765 5.980 1.00 65.75 81 PRO A C 1
ATOM 587 O O . PRO A 1 81 ? -1.160 1.054 6.900 1.00 65.75 81 PRO A O 1
ATOM 590 N N . LYS A 1 82 ? -1.491 3.095 6.004 1.00 76.44 82 LYS A N 1
ATOM 591 C CA . LYS A 1 82 ? -0.937 3.867 7.122 1.00 76.44 82 LYS A CA 1
ATOM 592 C C . LYS A 1 82 ? -1.996 4.235 8.148 1.00 76.44 82 LYS A C 1
ATOM 594 O O . LYS A 1 82 ? -1.650 4.621 9.259 1.00 76.44 82 LYS A O 1
ATOM 599 N N . TRP A 1 83 ? -3.265 4.134 7.767 1.00 78.88 83 TRP A N 1
ATOM 600 C CA . TRP A 1 83 ? -4.397 4.573 8.562 1.00 78.88 83 TRP A CA 1
ATOM 601 C C . TRP A 1 83 ? -5.533 3.570 8.456 1.00 78.88 83 TRP A C 1
ATOM 603 O O . TRP A 1 83 ? -5.839 3.076 7.374 1.00 78.88 83 TRP A O 1
ATOM 613 N N . PHE A 1 84 ? -6.155 3.311 9.593 1.00 81.88 84 PHE A N 1
ATOM 614 C CA . PHE A 1 84 ? -7.421 2.624 9.720 1.00 81.88 84 PHE A CA 1
ATOM 615 C C . PHE A 1 84 ? -8.432 3.629 10.268 1.00 81.88 84 PHE A C 1
ATOM 617 O O . PHE A 1 84 ? -8.196 4.219 11.322 1.00 81.88 84 PHE A O 1
ATOM 624 N N . ASN A 1 85 ? -9.525 3.851 9.543 1.00 83.38 85 ASN A N 1
ATOM 625 C CA . ASN A 1 85 ? -10.565 4.800 9.929 1.00 83.38 85 ASN A CA 1
ATOM 626 C C . ASN A 1 85 ? -11.842 4.036 10.276 1.00 83.38 85 ASN A C 1
ATOM 628 O O . ASN A 1 85 ? -12.249 3.152 9.526 1.00 83.38 85 ASN A O 1
ATOM 632 N N . MET A 1 86 ? -12.476 4.402 11.385 1.00 84.75 86 MET A N 1
ATOM 633 C CA . MET A 1 86 ? -13.767 3.867 11.801 1.00 84.75 86 MET A CA 1
ATOM 634 C C . MET A 1 86 ? -14.730 5.012 12.108 1.00 84.75 86 MET A C 1
ATOM 636 O O . MET A 1 86 ? -14.340 6.009 12.718 1.00 84.75 86 MET A O 1
ATOM 640 N N . ASP A 1 87 ? -15.979 4.845 11.677 1.00 86.44 87 ASP A N 1
ATOM 641 C CA . ASP A 1 87 ? -17.077 5.765 11.948 1.00 86.44 87 ASP A CA 1
ATOM 642 C C . ASP A 1 87 ? -18.069 5.140 12.940 1.00 86.44 87 ASP A C 1
ATOM 644 O O . ASP A 1 87 ? -18.616 4.060 12.710 1.00 86.44 87 ASP A O 1
ATOM 648 N N . PHE A 1 88 ? -18.296 5.844 14.045 1.00 86.00 88 PHE A N 1
ATOM 649 C CA . PHE A 1 88 ? -19.193 5.501 15.142 1.00 86.00 88 PHE A CA 1
ATOM 650 C C . PHE A 1 88 ? -20.488 6.321 15.125 1.00 86.00 88 PHE A C 1
ATOM 652 O O . PHE A 1 88 ? -21.187 6.365 16.135 1.00 86.00 88 PHE A O 1
ATOM 659 N N . ALA A 1 89 ? -20.848 6.959 14.005 1.00 86.25 89 ALA A N 1
ATOM 660 C CA . ALA A 1 89 ? -22.071 7.760 13.886 1.00 86.25 89 ALA A CA 1
ATOM 661 C C . ALA A 1 89 ? -23.353 7.028 14.335 1.00 86.25 89 ALA A C 1
ATOM 663 O O . ALA A 1 89 ? -24.296 7.673 14.790 1.00 86.25 89 ALA A O 1
ATOM 664 N N . ASN A 1 90 ? -23.376 5.693 14.247 1.00 85.38 90 ASN A N 1
ATOM 665 C CA . ASN A 1 90 ? -24.510 4.854 14.646 1.00 85.38 90 ASN A CA 1
ATOM 666 C C . ASN A 1 90 ? -24.309 4.107 15.977 1.00 85.38 90 ASN A C 1
ATOM 668 O O . ASN A 1 90 ? -25.145 3.275 16.325 1.00 85.38 90 ASN A O 1
ATOM 672 N N . GLN A 1 91 ? -23.227 4.368 16.719 1.00 84.62 91 GLN A N 1
ATOM 673 C CA . GLN A 1 91 ? -23.007 3.738 18.021 1.00 84.62 91 GLN A CA 1
ATOM 674 C C . GLN A 1 91 ? -24.005 4.276 19.054 1.00 84.62 91 GLN A C 1
ATOM 676 O O . GLN A 1 91 ? -24.319 5.465 19.102 1.00 84.62 91 GLN A O 1
ATOM 681 N N . THR A 1 92 ? -24.487 3.394 19.918 1.00 88.00 92 THR A N 1
ATOM 682 C CA . THR A 1 92 ? -25.426 3.678 21.001 1.00 88.00 92 THR A CA 1
ATOM 683 C C . THR A 1 92 ? -24.731 3.649 22.363 1.00 88.00 92 THR A C 1
ATOM 685 O O . THR A 1 92 ? -23.657 3.076 22.547 1.00 88.00 92 THR A O 1
ATOM 688 N N . VAL A 1 93 ? -25.368 4.246 23.375 1.00 88.12 93 VAL A N 1
ATOM 689 C CA . VAL A 1 93 ? -24.816 4.350 24.741 1.00 88.12 93 VAL A CA 1
ATOM 690 C C . VAL A 1 93 ? -24.596 3.004 25.444 1.00 88.12 93 VAL A C 1
ATOM 692 O O . VAL A 1 93 ? -23.861 2.949 26.425 1.00 88.12 93 VAL A O 1
ATOM 695 N N . THR A 1 94 ? -25.230 1.927 24.976 1.00 87.75 94 THR A N 1
ATOM 696 C CA . THR A 1 94 ? -25.126 0.586 25.574 1.00 87.75 94 THR A CA 1
ATOM 697 C C . THR A 1 94 ? -24.026 -0.269 24.959 1.00 87.75 94 THR A C 1
ATOM 699 O O . THR A 1 94 ? -23.729 -1.345 25.474 1.00 87.75 94 THR A O 1
ATOM 702 N N . GLU A 1 95 ? -23.429 0.177 23.858 1.00 85.25 95 GLU A N 1
ATOM 703 C CA . GLU A 1 95 ? -22.446 -0.605 23.120 1.00 85.25 95 GLU A CA 1
ATOM 704 C C . GLU A 1 95 ? -21.031 -0.360 23.634 1.00 85.25 95 GLU A C 1
ATOM 706 O O . GLU A 1 95 ? -20.663 0.729 24.079 1.00 85.25 95 GLU A O 1
ATOM 711 N N . THR A 1 96 ? -20.214 -1.405 23.568 1.00 87.44 96 THR A N 1
ATOM 712 C CA . THR A 1 96 ? -18.782 -1.335 23.846 1.00 87.44 96 THR A CA 1
ATOM 713 C C . THR A 1 96 ? -18.041 -2.002 22.704 1.00 87.44 96 THR A C 1
ATOM 715 O O . THR A 1 96 ? -18.311 -3.157 22.381 1.00 87.44 96 THR A O 1
ATOM 718 N N . ILE A 1 97 ? -17.097 -1.277 22.113 1.00 87.19 97 ILE A N 1
ATOM 719 C CA . ILE A 1 97 ? -16.268 -1.744 21.006 1.00 87.19 97 ILE A CA 1
ATOM 720 C C . ILE A 1 97 ? -14.824 -1.792 21.493 1.00 87.19 97 ILE A C 1
ATOM 722 O O . ILE A 1 97 ? -14.331 -0.860 22.129 1.00 87.19 97 ILE A O 1
ATOM 726 N N . ARG A 1 98 ? -14.143 -2.909 21.230 1.00 88.31 98 ARG A N 1
ATOM 727 C CA . ARG A 1 98 ? -12.719 -3.076 21.532 1.00 88.31 98 ARG A CA 1
ATOM 728 C C . ARG A 1 98 ? -11.980 -3.250 20.224 1.00 88.31 98 ARG A C 1
ATOM 730 O O . ARG A 1 98 ? -12.203 -4.239 19.543 1.00 88.31 98 ARG A O 1
ATOM 737 N N . LEU A 1 99 ? -11.107 -2.301 19.924 1.00 88.56 99 LEU A N 1
ATOM 738 C CA . LEU A 1 99 ? -10.241 -2.338 18.758 1.00 88.56 99 LEU A CA 1
ATOM 739 C C . LEU A 1 99 ? -8.883 -2.870 19.185 1.00 88.56 99 LEU A C 1
ATOM 741 O O . LEU A 1 99 ? -8.294 -2.380 20.152 1.00 88.56 99 LEU A O 1
ATOM 745 N N . ILE A 1 100 ? -8.383 -3.873 18.475 1.00 89.75 100 ILE A N 1
ATOM 746 C CA . ILE A 1 100 ? -7.069 -4.455 18.726 1.00 89.75 100 ILE A CA 1
ATOM 747 C C . ILE A 1 100 ? -6.277 -4.429 17.425 1.00 89.75 100 ILE A C 1
ATOM 749 O O . ILE A 1 100 ? -6.618 -5.103 16.452 1.00 89.75 100 ILE A O 1
ATOM 753 N N . VAL A 1 101 ? -5.169 -3.692 17.433 1.00 90.06 101 VAL A N 1
ATOM 754 C CA . VAL A 1 101 ? -4.203 -3.686 16.333 1.00 90.06 101 VAL A CA 1
ATOM 755 C C . VAL A 1 101 ? -3.088 -4.660 16.676 1.00 90.06 101 VAL A C 1
ATOM 757 O O . VAL A 1 101 ? -2.456 -4.574 17.727 1.00 90.06 101 VAL A O 1
ATOM 760 N N . SER A 1 102 ? -2.845 -5.619 15.791 1.00 89.75 102 SER A N 1
ATOM 761 C CA . SER A 1 102 ? -1.801 -6.632 15.931 1.00 89.75 102 SER A CA 1
ATOM 762 C C . SER A 1 102 ? -0.866 -6.635 14.725 1.00 89.75 102 SER A C 1
ATOM 764 O O . SER A 1 102 ? -1.266 -6.295 13.616 1.00 89.75 102 SER A O 1
ATOM 766 N N . HIS A 1 103 ? 0.370 -7.084 14.913 1.00 86.56 103 HIS A N 1
ATOM 767 C CA . HIS A 1 103 ? 1.379 -7.195 13.865 1.00 86.56 103 HIS A CA 1
ATOM 768 C C . HIS A 1 103 ? 2.180 -8.498 13.986 1.00 86.56 103 HIS A C 1
ATOM 770 O O . HIS A 1 103 ? 2.118 -9.177 15.009 1.00 86.56 103 HIS A O 1
ATOM 776 N N . ARG A 1 104 ? 2.945 -8.866 12.954 1.00 84.88 104 ARG A N 1
ATOM 777 C CA . ARG A 1 104 ? 3.860 -10.022 13.000 1.00 84.88 104 ARG A CA 1
ATOM 778 C C . ARG A 1 104 ? 5.316 -9.583 13.099 1.00 84.88 104 ARG A C 1
ATOM 780 O O . ARG A 1 104 ? 5.719 -8.593 12.501 1.00 84.88 104 ARG A O 1
ATOM 787 N N . ILE A 1 105 ? 6.123 -10.339 13.837 1.00 85.06 105 ILE A N 1
ATOM 788 C CA . ILE A 1 105 ? 7.574 -10.092 13.965 1.00 85.06 105 ILE A CA 1
ATOM 789 C C . ILE A 1 105 ? 8.373 -10.942 12.959 1.00 85.06 105 ILE A C 1
ATOM 791 O O . ILE A 1 105 ? 9.510 -10.616 12.630 1.00 85.06 105 ILE A O 1
ATOM 795 N N . ALA A 1 106 ? 7.770 -12.014 12.440 1.00 81.25 106 ALA A N 1
ATOM 796 C CA . ALA A 1 106 ? 8.386 -12.964 11.521 1.00 81.25 106 ALA A CA 1
ATOM 797 C C . ALA A 1 106 ? 7.364 -13.459 10.479 1.00 81.25 106 ALA A C 1
ATOM 799 O O . ALA A 1 106 ? 6.158 -13.459 10.764 1.00 81.25 106 ALA A O 1
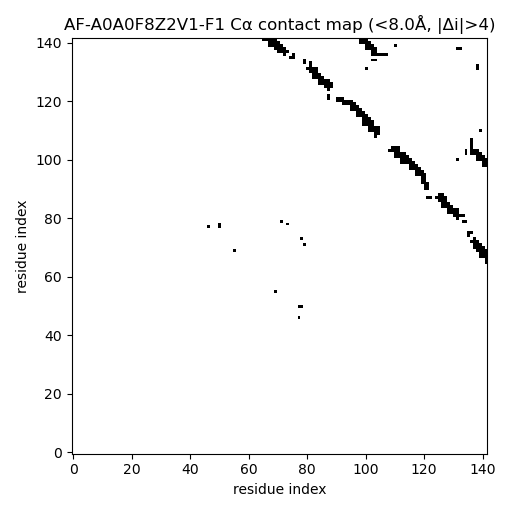ATOM 800 N N . PRO A 1 107 ? 7.814 -13.917 9.295 1.00 77.06 107 PRO A N 1
ATOM 801 C CA . PRO A 1 107 ? 6.922 -14.464 8.278 1.00 77.06 107 PRO A CA 1
ATOM 802 C C . PRO A 1 107 ? 6.206 -15.708 8.818 1.00 77.06 107 PRO A C 1
ATOM 804 O O . PRO A 1 107 ? 6.838 -16.614 9.355 1.00 77.06 107 PRO A O 1
ATOM 807 N N . GLY A 1 108 ? 4.873 -15.729 8.726 1.00 78.94 108 GLY A N 1
ATOM 808 C CA . GLY A 1 108 ? 4.044 -16.812 9.273 1.00 78.94 108 GLY A CA 1
ATOM 809 C C . GLY A 1 108 ? 4.001 -16.896 10.808 1.00 78.94 108 GLY A C 1
ATOM 810 O O . GLY A 1 108 ? 3.411 -17.831 11.342 1.00 78.94 108 GLY A O 1
ATOM 811 N N . GLY A 1 109 ? 4.597 -15.936 11.525 1.00 82.00 109 GLY A N 1
ATOM 812 C CA . GLY A 1 109 ? 4.641 -15.920 12.988 1.00 82.00 109 GLY A CA 1
ATOM 813 C C . GLY A 1 109 ? 3.295 -15.602 13.663 1.00 82.00 109 GLY A C 1
ATOM 814 O O . GLY A 1 109 ? 2.323 -15.218 12.997 1.00 82.00 109 GLY A O 1
ATOM 815 N N . PRO A 1 110 ? 3.221 -15.731 15.001 1.00 90.56 110 PRO A N 1
ATOM 816 C CA . PRO A 1 110 ? 2.035 -15.348 15.760 1.00 90.56 110 PRO A CA 1
ATOM 817 C C . PRO A 1 110 ? 1.776 -13.836 15.670 1.00 90.56 110 PRO A C 1
ATOM 819 O O . PRO A 1 110 ? 2.699 -13.037 15.498 1.00 90.56 110 PRO A O 1
ATOM 822 N N . TRP A 1 111 ? 0.507 -13.449 15.813 1.00 87.88 111 TRP A N 1
ATOM 823 C CA . TRP A 1 111 ? 0.104 -12.049 15.922 1.00 87.88 111 TRP A CA 1
ATOM 824 C C . TRP A 1 111 ? 0.460 -11.502 17.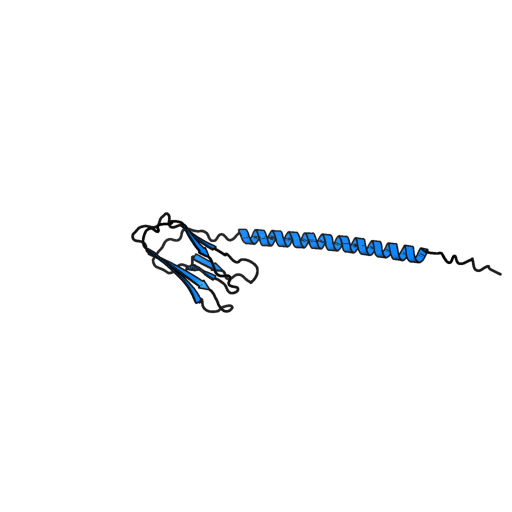305 1.00 87.88 111 TRP A C 1
ATOM 826 O O . TRP A 1 111 ? 0.082 -12.076 18.324 1.00 87.88 111 TRP A O 1
ATOM 836 N N . VAL A 1 112 ? 1.163 -10.377 17.327 1.00 90.31 112 VAL A N 1
ATOM 837 C CA . VAL A 1 112 ? 1.567 -9.646 18.526 1.00 90.31 112 VAL A CA 1
ATOM 838 C C . VAL A 1 112 ? 0.753 -8.366 18.599 1.00 90.31 112 VAL A C 1
ATOM 840 O O . VAL A 1 112 ? 0.687 -7.626 17.622 1.00 90.31 112 VAL A O 1
ATOM 843 N N . ILE A 1 113 ? 0.120 -8.109 19.741 1.00 92.19 113 ILE A N 1
ATOM 844 C CA . ILE A 1 113 ? -0.664 -6.888 19.953 1.00 92.19 113 ILE A CA 1
ATOM 845 C C . ILE A 1 113 ? 0.290 -5.689 19.952 1.00 92.19 113 ILE A C 1
ATOM 847 O O . ILE A 1 113 ? 1.252 -5.673 20.717 1.00 92.19 113 ILE A O 1
ATOM 851 N N . ASP A 1 114 ? 0.012 -4.712 19.093 1.00 88.19 114 ASP A N 1
ATOM 852 C CA . ASP A 1 114 ? 0.703 -3.420 19.055 1.00 88.19 114 ASP A CA 1
ATOM 853 C C . ASP A 1 114 ? -0.057 -2.404 19.911 1.00 88.19 114 ASP A C 1
ATOM 855 O O . ASP A 1 114 ? 0.523 -1.804 20.811 1.00 88.19 114 ASP A O 1
ATOM 859 N N . ASP A 1 115 ? -1.370 -2.292 19.685 1.00 89.31 115 ASP A N 1
ATOM 860 C CA . ASP A 1 115 ? -2.228 -1.316 20.352 1.00 89.31 115 ASP A CA 1
ATOM 861 C C . ASP A 1 115 ? -3.622 -1.884 20.663 1.00 89.31 115 ASP A C 1
ATOM 863 O O . ASP A 1 115 ? -4.074 -2.861 20.049 1.00 89.31 115 ASP A O 1
ATOM 867 N N . ARG A 1 116 ? -4.297 -1.288 21.650 1.00 89.69 116 ARG A N 1
ATOM 868 C CA . ARG A 1 116 ? -5.670 -1.618 22.033 1.00 89.69 116 ARG A CA 1
ATOM 869 C C . ARG A 1 116 ? -6.415 -0.358 22.462 1.00 89.69 116 ARG A C 1
ATOM 871 O O . ARG A 1 116 ? -5.955 0.351 23.347 1.00 89.69 116 ARG A O 1
ATOM 878 N N . GLU A 1 117 ? -7.616 -0.175 21.936 1.00 88.44 117 GLU A N 1
ATOM 879 C CA . GLU A 1 117 ? -8.508 0.911 22.339 1.00 88.44 117 GLU A CA 1
ATOM 880 C C . GLU A 1 117 ? -9.869 0.334 22.732 1.00 88.44 117 GLU A C 1
ATOM 882 O O . GLU A 1 117 ? -10.340 -0.651 22.158 1.00 88.44 117 GLU A O 1
ATOM 887 N N . THR A 1 118 ? -10.492 0.892 23.769 1.00 89.38 118 THR A N 1
ATOM 888 C CA . THR A 1 118 ? -11.829 0.476 24.212 1.00 89.38 118 THR A CA 1
ATOM 889 C C . THR A 1 118 ? -12.749 1.679 24.224 1.00 89.38 118 THR A C 1
ATOM 891 O O . THR A 1 118 ? -12.552 2.613 24.993 1.00 89.38 118 THR A O 1
ATOM 894 N N . ILE A 1 119 ? -13.778 1.613 23.390 1.00 88.75 119 ILE A N 1
ATOM 895 C CA . ILE A 1 119 ? -14.739 2.684 23.170 1.00 88.75 119 ILE A CA 1
ATOM 896 C C . ILE A 1 119 ? -16.049 2.246 23.803 1.00 88.75 119 ILE A C 1
ATOM 898 O O . ILE A 1 119 ? -16.612 1.212 23.441 1.00 88.75 119 ILE A O 1
ATOM 902 N N . VAL A 1 120 ? -16.514 3.020 24.779 1.00 88.69 120 VAL A N 1
ATOM 903 C CA . VAL A 1 120 ? -17.719 2.723 25.557 1.00 88.69 120 VAL A CA 1
ATOM 904 C C . VAL A 1 120 ? -18.753 3.807 25.307 1.00 88.69 120 VAL A C 1
ATOM 906 O O . VAL A 1 120 ? -18.468 4.990 25.492 1.00 88.69 120 VAL A O 1
ATOM 909 N N . GLY A 1 121 ? -19.965 3.395 24.943 1.00 88.19 121 GLY A N 1
ATOM 910 C CA . GLY A 1 121 ? -21.058 4.306 24.633 1.00 88.19 121 GLY A CA 1
ATOM 911 C C . GLY A 1 121 ? -20.765 5.175 23.410 1.00 88.19 121 GLY A C 1
ATOM 912 O O . GLY A 1 121 ? -19.990 4.791 22.545 1.00 88.19 121 GLY A O 1
ATOM 913 N N . VAL A 1 122 ? -21.389 6.350 23.328 1.00 87.19 122 VAL A N 1
ATOM 914 C CA . VAL A 1 122 ? -21.224 7.253 22.178 1.00 87.19 122 VAL A CA 1
ATOM 915 C C . VAL A 1 122 ? -19.930 8.064 22.338 1.00 87.19 122 VAL A C 1
ATOM 917 O O . VAL A 1 122 ? -19.847 8.868 23.273 1.00 87.19 122 VAL A O 1
ATOM 920 N N . PRO A 1 123 ? -18.920 7.890 21.466 1.00 84.88 123 PRO A N 1
ATOM 921 C CA . PRO A 1 123 ? -17.690 8.665 21.541 1.00 84.88 123 PRO A CA 1
ATOM 922 C C . PRO A 1 123 ? -17.943 10.136 21.193 1.00 84.88 123 PRO A C 1
ATOM 924 O O . PRO A 1 123 ? -18.820 10.472 20.399 1.00 84.88 123 PRO A O 1
ATOM 927 N N . VAL A 1 124 ? -17.136 11.032 21.772 1.00 83.12 124 VAL A N 1
ATOM 928 C CA . VAL A 1 124 ? -17.228 12.485 21.519 1.00 83.12 124 VAL A CA 1
ATOM 929 C C . VAL A 1 124 ? -16.959 12.812 20.045 1.00 83.12 124 VAL A C 1
ATOM 931 O O . VAL A 1 124 ? -17.577 13.718 19.492 1.00 83.12 124 VAL A O 1
ATOM 934 N N . ASN A 1 125 ? -16.068 12.049 19.408 1.00 82.88 125 ASN A N 1
ATOM 935 C CA . ASN A 1 125 ? -15.796 12.117 17.978 1.00 82.88 125 ASN A CA 1
ATOM 936 C C . ASN A 1 125 ? -16.293 10.829 17.320 1.00 82.88 125 ASN A C 1
ATOM 938 O O . ASN A 1 125 ? -15.841 9.745 17.684 1.00 82.88 125 ASN A O 1
ATOM 942 N N . ALA A 1 126 ? -17.188 10.954 16.339 1.00 81.25 126 ALA A N 1
ATOM 943 C CA . ALA A 1 126 ? -17.697 9.807 15.587 1.00 81.25 126 ALA A CA 1
ATOM 944 C C . ALA A 1 126 ? -16.615 9.177 14.692 1.00 81.25 126 ALA A C 1
ATOM 946 O O . ALA A 1 126 ? -16.589 7.968 14.528 1.00 81.25 126 ALA A O 1
ATOM 947 N N . GLY A 1 127 ? -15.686 9.974 14.160 1.00 84.38 127 GLY A N 1
ATOM 948 C CA . GLY A 1 127 ? -14.552 9.467 13.390 1.00 84.38 127 GLY A CA 1
ATOM 949 C C . GLY A 1 127 ? -13.339 9.192 14.274 1.00 84.38 127 GLY A C 1
ATOM 950 O O . GLY A 1 127 ? -12.828 10.111 14.919 1.00 84.38 127 GLY A O 1
ATOM 951 N N . ILE A 1 128 ? -12.844 7.954 14.259 1.00 85.12 128 ILE A N 1
ATOM 952 C CA . ILE A 1 128 ? -11.568 7.580 14.879 1.00 85.12 128 ILE A CA 1
ATOM 953 C C . ILE A 1 128 ? -10.614 7.081 13.802 1.00 85.12 128 ILE A C 1
ATOM 955 O O . ILE A 1 128 ? -10.939 6.193 13.015 1.00 85.12 128 ILE A O 1
ATOM 959 N N . SER A 1 129 ? -9.411 7.645 13.810 1.00 86.12 129 SER A N 1
ATOM 960 C CA . SER A 1 129 ? -8.319 7.280 12.913 1.00 86.12 129 SER A CA 1
ATOM 961 C C . SER A 1 129 ? -7.169 6.692 13.717 1.00 86.12 129 SER A C 1
ATOM 963 O O . SER A 1 129 ? -6.609 7.356 14.589 1.00 86.12 129 SER A O 1
ATOM 965 N N . ILE A 1 130 ? -6.785 5.460 13.399 1.00 84.94 130 ILE A N 1
ATOM 966 C CA . ILE A 1 130 ? -5.660 4.761 14.016 1.00 84.94 130 ILE A CA 1
ATOM 967 C C . ILE A 1 130 ? -4.540 4.659 12.992 1.00 84.94 130 ILE A C 1
ATOM 969 O O . ILE A 1 130 ? -4.728 4.140 11.890 1.00 84.94 130 ILE A O 1
ATOM 973 N N . LYS A 1 131 ? -3.354 5.152 13.352 1.00 85.06 131 LYS A N 1
ATOM 974 C CA . LYS A 1 131 ? -2.169 5.006 12.511 1.00 85.06 131 LYS A CA 1
ATOM 975 C C . LYS A 1 131 ? -1.647 3.575 12.624 1.00 85.06 131 LYS A C 1
ATOM 977 O O . LYS A 1 131 ? -1.305 3.125 13.713 1.00 85.06 131 LYS A O 1
ATOM 982 N N . LEU A 1 132 ? -1.554 2.875 11.500 1.00 84.06 132 LEU A N 1
ATOM 983 C CA . LEU A 1 132 ? -1.004 1.527 11.448 1.00 84.06 132 LEU A CA 1
ATOM 984 C C . LEU A 1 132 ? 0.522 1.589 11.375 1.00 84.06 132 LEU A C 1
ATOM 986 O O . LEU A 1 132 ? 1.106 2.387 10.634 1.00 84.06 132 LEU A O 1
ATOM 990 N N . LYS A 1 133 ? 1.177 0.732 12.155 1.00 78.56 133 LYS A N 1
ATOM 991 C CA . LYS A 1 133 ? 2.629 0.585 12.135 1.00 78.56 133 LYS A CA 1
ATOM 992 C C . LYS A 1 133 ? 3.075 -0.047 10.823 1.00 78.56 133 LYS A C 1
ATOM 994 O O . LYS A 1 133 ? 2.505 -1.039 10.374 1.00 78.56 133 LYS A O 1
ATOM 999 N N . GLU A 1 134 ? 4.147 0.488 10.249 1.00 77.00 134 GLU A N 1
ATOM 1000 C CA . GLU A 1 134 ? 4.797 -0.132 9.100 1.00 77.00 134 GLU A CA 1
ATOM 1001 C C . GLU A 1 134 ? 5.325 -1.511 9.511 1.00 77.00 134 GLU A C 1
ATOM 1003 O O . GLU A 1 134 ? 6.183 -1.635 10.389 1.00 77.00 134 GLU A O 1
ATOM 1008 N N . ASN A 1 135 ? 4.774 -2.566 8.909 1.00 73.62 135 ASN A N 1
ATOM 1009 C CA . ASN A 1 135 ? 5.177 -3.930 9.208 1.00 73.62 135 ASN A CA 1
ATOM 1010 C C . ASN A 1 135 ? 5.273 -4.776 7.938 1.00 73.62 135 ASN A C 1
ATOM 1012 O O . ASN A 1 135 ? 4.291 -4.972 7.225 1.00 73.62 135 ASN A O 1
ATOM 1016 N N . ARG A 1 136 ? 6.465 -5.335 7.710 1.00 69.75 136 ARG A N 1
ATOM 1017 C CA . ARG A 1 136 ? 6.781 -6.202 6.569 1.00 69.75 136 ARG A CA 1
ATOM 1018 C C . ARG A 1 136 ? 6.024 -7.535 6.567 1.00 69.75 136 ARG A C 1
ATOM 1020 O O . ARG A 1 136 ? 5.838 -8.122 5.510 1.00 69.75 136 ARG A O 1
ATOM 1027 N N . TYR A 1 137 ? 5.657 -8.048 7.734 1.00 74.25 137 TYR A N 1
ATOM 1028 C CA . TYR A 1 137 ? 5.074 -9.379 7.923 1.00 74.25 137 TYR A CA 1
ATOM 1029 C C . TYR A 1 137 ? 3.559 -9.351 8.146 1.00 74.25 137 TYR A C 1
ATOM 1031 O O . TYR A 1 137 ? 2.962 -10.400 8.399 1.00 74.25 137 TYR A O 1
ATOM 1039 N N . GLY A 1 138 ? 2.951 -8.168 8.046 1.00 74.75 138 GLY A N 1
ATOM 1040 C CA . GLY A 1 138 ? 1.511 -7.975 8.106 1.00 74.75 138 GLY A CA 1
ATOM 1041 C C . GLY A 1 138 ? 1.027 -7.258 9.362 1.00 74.75 138 GLY A C 1
ATOM 1042 O O . GLY A 1 138 ? 1.670 -7.260 10.419 1.00 74.75 138 GLY A O 1
ATOM 1043 N N . VAL A 1 139 ? -0.157 -6.666 9.222 1.00 81.06 139 VAL A N 1
ATOM 1044 C CA . VAL A 1 139 ? -0.926 -5.986 10.270 1.00 81.06 139 VAL A CA 1
ATOM 1045 C C . VAL A 1 139 ? -2.344 -6.542 10.240 1.00 81.06 139 VAL A C 1
ATOM 1047 O O . VAL A 1 139 ? -2.874 -6.835 9.168 1.00 81.06 139 VAL A O 1
ATOM 1050 N N . ARG A 1 140 ? -2.951 -6.693 11.414 1.00 82.38 140 ARG A N 1
ATOM 1051 C CA . ARG A 1 140 ? -4.333 -7.129 11.582 1.00 82.38 140 ARG A CA 1
ATOM 1052 C C . ARG A 1 140 ? -5.066 -6.188 12.526 1.00 82.38 140 ARG A C 1
ATOM 1054 O O . ARG A 1 140 ? -4.551 -5.906 13.605 1.00 82.38 140 ARG A O 1
ATOM 1061 N N . VAL A 1 141 ? -6.269 -5.775 12.146 1.00 81.62 141 VAL A N 1
ATOM 1062 C CA . VAL A 1 141 ? -7.207 -5.068 13.027 1.00 81.62 141 VAL A CA 1
ATOM 1063 C C . VAL A 1 141 ? -8.403 -5.979 13.274 1.00 81.62 141 VAL A C 1
ATOM 1065 O O . VAL A 1 141 ? -8.973 -6.534 12.329 1.00 81.62 141 VAL A O 1
ATOM 1068 N N . THR A 1 142 ? -8.737 -6.160 14.547 1.00 82.06 142 THR A N 1
ATOM 1069 C CA . THR A 1 142 ? -9.900 -6.924 15.016 1.00 82.06 142 THR A CA 1
ATOM 1070 C C . THR A 1 142 ? -10.719 -6.104 15.987 1.00 82.06 142 THR A C 1
ATOM 1072 O O . THR A 1 142 ? -10.062 -5.415 16.805 1.00 82.06 142 THR A O 1
#

Solvent-accessible surface area (backbone atoms only — not comparable to full-atom values): 8853 Å² total; per-residue (Å²): 133,84,75,78,72,83,77,63,93,80,67,54,63,65,60,55,50,54,50,50,53,53,49,53,54,50,52,56,50,51,53,52,53,54,52,51,50,53,52,52,55,52,51,51,52,51,57,56,52,60,64,67,73,74,76,84,75,76,91,82,78,90,79,89,66,94,53,79,73,43,75,45,81,61,66,84,86,71,78,77,75,52,64,48,77,47,78,45,82,84,52,45,72,87,44,73,49,66,46,36,37,27,32,28,91,39,83,92,47,69,79,41,79,76,49,75,50,77,49,67,28,60,61,97,59,40,69,47,76,45,76,45,76,92,51,76,48,16,44,34,36,54

pLDDT: mean 79.5, std 14.54, range [41.97, 98.5]

Nearest PDB structures (foldseek):
  4bk8-assembly1_A  TM=4.108E-01  e=1.796E-01  Ignicoccus hospitalis
  4d7p-assembly1_A  TM=5.853E-01  e=2.960E+00  Giardia duodenalis
  4a5w-assembly1_A  TM=4.239E-01  e=2.960E+00  Homo sapiens
  4d0q-assembly1_A  TM=4.324E-01  e=5.123E+00  Streptococcus pneumoniae TIGR4

Foldseek 3Di:
DPDPPPDDPPPCVVVVVVVVVVVVVVVVVVVVVVVVVVVVVVVVVVLVVQAPPDPLDDDDDCPVDDDWSDKDQDAPPRDDDFKDKAFQPPFAQQDKDKKWKWADPDAVHDTHTPDIDIDHGRDPDRMDMDTHDDHNRMMTID